Protein AF-E9FJ46-F1 (afdb_monomer)

Foldseek 3Di:
DVVCVVQQDQDPVPCPLLSQLVSVCVSVVHDSVVSVVVLVCQLPVDVLSVLVSVVVSCVSSCLVPPPPDPPVSVVVSVVVVVVSVVSNVVVVCPPVNVVVVVVVVVVVVVVVVVVD

Secondary structure (DSSP, 8-state):
-HHHHHH----SSS-TTTTHHHHHHHHHT--HHHHHHHHHHHHHH-HHHHHHHHHHHHHHTTTTSSS---HHHHHHHHHHHHHHHHHHHHHHHHHHHHHHHHHHHHHHHHHHHTT-

Nearest PDB structures (foldseek):
  2uw1-assembly1_B  TM=4.990E-01  e=6.582E+00  Hedera helix

pLDDT: mean 77.07, std 9.22, range [54.0, 90.56]

Sequence (116 aa):
MREFLAGFQIDTEHKELSGVCAGLGNYFNIQANIVRLVTVLLFLSSTEIGIITVTLYAYLAGWLGNEPLGDGAKKARNQVILLLAVCLILVSLGTEGLTAIYESGKVFGQWLVGLV

Structure (mmCIF, N/CA/C/O backbone):
data_AF-E9FJ46-F1
#
_entry.id   AF-E9FJ46-F1
#
loop_
_atom_site.group_PDB
_atom_site.id
_atom_site.type_symbol
_atom_site.label_atom_id
_atom_site.label_alt_id
_atom_site.label_comp_id
_atom_site.label_asym_id
_atom_site.label_entity_id
_atom_site.label_seq_id
_atom_site.pdbx_PDB_ins_code
_atom_site.Cartn_x
_atom_site.Cartn_y
_atom_site.Cartn_z
_atom_site.occupancy
_atom_site.B_iso_or_equiv
_atom_site.auth_seq_id
_atom_site.auth_comp_id
_atom_site.auth_asym_id
_atom_site.auth_atom_id
_atom_site.pdbx_PDB_model_num
ATOM 1 N N . MET A 1 1 ? 1.259 14.167 11.802 1.00 58.84 1 MET A N 1
ATOM 2 C CA . MET A 1 1 ? 1.087 12.693 11.870 1.00 58.84 1 MET A CA 1
ATOM 3 C C . MET A 1 1 ? 0.779 12.191 13.286 1.00 58.84 1 MET A C 1
ATOM 5 O O . MET A 1 1 ? -0.089 11.343 13.412 1.00 58.84 1 MET A O 1
ATOM 9 N N . ARG A 1 2 ? 1.420 12.708 14.353 1.00 58.41 2 ARG A N 1
ATOM 10 C CA . ARG A 1 2 ? 1.158 12.256 15.739 1.00 58.41 2 ARG A CA 1
ATOM 11 C C . ARG A 1 2 ? -0.268 12.523 16.245 1.00 58.41 2 ARG A C 1
ATOM 13 O O . ARG A 1 2 ? -0.823 11.653 16.896 1.00 58.41 2 ARG A O 1
ATOM 20 N N . GLU A 1 3 ? -0.868 13.665 15.911 1.00 71.56 3 GLU A N 1
ATOM 21 C CA . GLU A 1 3 ? -2.248 13.992 16.324 1.00 71.56 3 GLU A CA 1
ATOM 22 C C . GLU A 1 3 ? -3.297 13.087 15.668 1.00 71.56 3 GLU A C 1
ATOM 24 O O . GLU A 1 3 ? -4.233 12.645 16.325 1.00 71.56 3 GLU A O 1
ATOM 29 N N . PHE A 1 4 ? -3.096 12.744 14.393 1.00 71.19 4 PHE A N 1
ATOM 30 C CA . PHE A 1 4 ? -3.944 11.782 13.690 1.00 71.19 4 PHE A CA 1
ATOM 31 C C . PHE A 1 4 ? -3.885 10.406 14.363 1.00 71.19 4 PHE A C 1
ATOM 33 O O . PHE A 1 4 ? -4.917 9.847 14.702 1.00 71.19 4 PHE A O 1
ATOM 40 N N . LEU A 1 5 ? -2.680 9.895 14.635 1.00 67.62 5 LEU A N 1
ATOM 41 C CA . LEU A 1 5 ? -2.508 8.594 15.290 1.00 67.62 5 LEU A CA 1
ATOM 42 C C . LEU A 1 5 ? -3.012 8.573 16.741 1.00 67.62 5 LEU A C 1
ATOM 44 O O . LEU A 1 5 ? -3.368 7.510 17.231 1.00 67.62 5 LEU A O 1
ATOM 48 N N . ALA A 1 6 ? -3.048 9.722 17.423 1.00 69.62 6 ALA A N 1
ATOM 49 C CA . ALA A 1 6 ? -3.576 9.828 18.782 1.00 69.62 6 ALA A CA 1
ATOM 50 C C . ALA A 1 6 ? -5.114 9.796 18.832 1.00 69.62 6 ALA A C 1
ATOM 52 O O . ALA A 1 6 ? -5.677 9.293 19.799 1.00 69.62 6 ALA A O 1
ATOM 53 N N . GLY A 1 7 ? -5.789 10.330 17.807 1.00 66.31 7 GLY A N 1
ATOM 54 C CA . GLY A 1 7 ? -7.254 10.331 17.707 1.00 66.31 7 GLY A CA 1
ATOM 55 C C . GLY A 1 7 ? -7.840 9.179 16.884 1.00 66.31 7 GLY A C 1
ATOM 56 O O . GLY A 1 7 ? -9.044 8.945 16.934 1.00 66.31 7 GLY A O 1
ATOM 57 N N . PHE A 1 8 ? -7.014 8.465 16.116 1.00 75.62 8 PHE A N 1
ATOM 58 C CA . PHE A 1 8 ? -7.448 7.354 15.277 1.00 75.62 8 PHE A CA 1
ATOM 59 C C . PHE A 1 8 ? -7.652 6.083 16.111 1.00 75.62 8 PHE A C 1
ATOM 61 O O . PH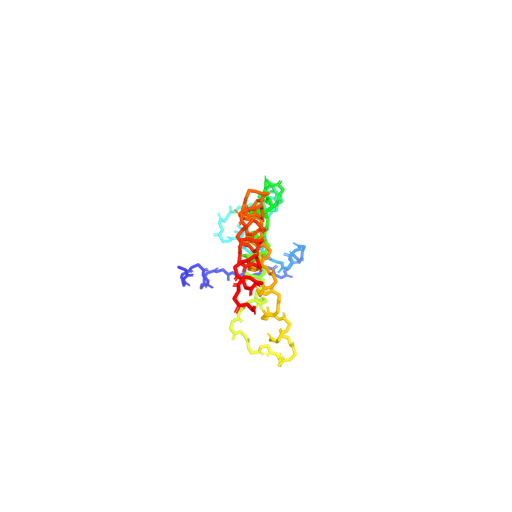E A 1 8 ? -6.709 5.530 16.675 1.00 75.62 8 PHE A O 1
ATOM 68 N N . GLN A 1 9 ? -8.893 5.608 16.167 1.00 71.44 9 GLN A N 1
ATOM 69 C CA . GLN A 1 9 ? -9.276 4.351 16.806 1.00 71.44 9 GLN A CA 1
ATOM 70 C C . GLN A 1 9 ? -9.746 3.386 15.715 1.00 71.44 9 GLN A C 1
ATOM 72 O O . GLN A 1 9 ? -10.597 3.739 14.898 1.00 71.44 9 GLN A O 1
ATOM 77 N N . ILE A 1 10 ? -9.183 2.178 15.684 1.00 67.50 10 ILE A N 1
ATOM 78 C CA . ILE A 1 10 ? -9.617 1.132 14.756 1.00 67.50 10 ILE A CA 1
ATOM 79 C C . ILE A 1 10 ? -10.931 0.560 15.293 1.00 67.50 10 ILE A C 1
ATOM 81 O O . ILE A 1 10 ? -10.970 0.066 16.419 1.00 67.50 10 ILE A O 1
ATOM 85 N N . ASP A 1 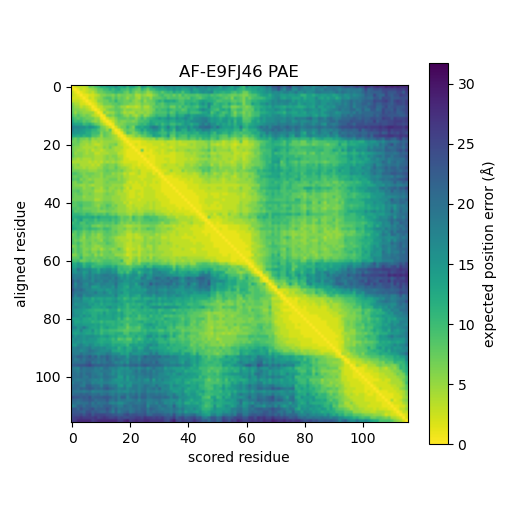11 ? -12.004 0.639 14.511 1.00 68.25 11 ASP A N 1
ATOM 86 C CA . ASP A 1 11 ? -13.320 0.172 14.947 1.00 68.25 11 ASP A CA 1
ATOM 87 C C . ASP A 1 11 ? -13.416 -1.350 14.767 1.00 68.25 11 ASP A C 1
ATOM 89 O O . ASP A 1 11 ? -13.515 -1.870 13.653 1.00 68.25 11 ASP A O 1
ATOM 93 N N . THR A 1 12 ? -13.324 -2.082 15.875 1.00 65.62 12 THR A N 1
ATOM 94 C CA . THR A 1 12 ? -13.332 -3.549 15.899 1.00 65.62 12 THR A CA 1
ATOM 95 C C . THR A 1 12 ? -14.731 -4.160 15.935 1.00 65.62 12 THR A C 1
ATOM 97 O O . THR A 1 12 ? -14.830 -5.383 15.813 1.00 65.62 12 THR A O 1
ATOM 100 N N . GLU A 1 13 ? -15.790 -3.354 16.058 1.00 61.00 13 GLU A N 1
ATOM 101 C CA . GLU A 1 13 ? -17.187 -3.809 16.050 1.00 61.00 13 GLU A CA 1
ATOM 102 C C . GLU A 1 13 ? -17.629 -4.117 14.609 1.00 61.00 13 GLU A C 1
ATOM 104 O O . GLU A 1 13 ? -18.266 -5.136 14.339 1.00 61.00 13 GLU A O 1
ATOM 109 N N . HIS A 1 14 ? -17.188 -3.305 13.640 1.00 60.69 14 HIS A N 1
ATOM 110 C CA . HIS A 1 14 ? -17.457 -3.500 12.212 1.00 60.69 14 HIS A CA 1
ATOM 111 C C . HIS A 1 14 ? -16.213 -4.002 11.445 1.00 60.69 14 HIS A C 1
ATOM 113 O O . HIS A 1 14 ? -15.639 -3.301 10.610 1.00 60.69 14 HIS A O 1
ATOM 119 N N . LYS A 1 15 ? -15.810 -5.262 11.696 1.00 60.94 15 LYS A N 1
ATOM 120 C CA . LYS A 1 15 ? -14.558 -5.904 11.205 1.00 60.94 15 LYS A CA 1
ATOM 121 C C . LYS A 1 15 ? -14.398 -6.102 9.696 1.00 60.94 15 LYS A C 1
ATOM 123 O O . LYS A 1 15 ? -13.393 -6.662 9.252 1.00 60.94 15 LYS A O 1
ATOM 128 N N . GLU A 1 16 ? -15.346 -5.675 8.885 1.00 59.41 16 GLU A N 1
ATOM 129 C CA . GLU A 1 16 ? -15.220 -5.768 7.437 1.00 59.41 16 GLU A CA 1
ATOM 130 C C . GLU A 1 16 ? -14.084 -4.840 6.971 1.00 59.41 16 GLU A C 1
ATOM 132 O O . GLU A 1 16 ? -14.235 -3.615 6.954 1.00 59.41 16 GLU A O 1
ATOM 137 N N . LEU A 1 17 ? -12.939 -5.450 6.631 1.00 58.84 17 LEU A N 1
ATOM 138 C CA . LEU A 1 17 ? -11.643 -4.806 6.388 1.00 58.84 17 LEU A CA 1
ATOM 139 C C . LEU A 1 17 ? -11.022 -4.235 7.678 1.00 58.84 17 LEU A C 1
ATOM 141 O O . LEU A 1 17 ? -10.897 -3.016 7.831 1.00 58.84 17 LEU A O 1
ATOM 145 N N . SER A 1 18 ? -10.608 -5.126 8.591 1.00 64.06 18 SER A N 1
ATOM 146 C CA . SER A 1 18 ? -9.738 -4.870 9.761 1.00 64.06 18 SER A CA 1
ATOM 147 C C . SER A 1 18 ? -10.145 -3.705 10.683 1.00 64.06 18 SER A C 1
ATOM 149 O O . SER A 1 18 ? -9.346 -3.299 11.520 1.00 64.06 18 SER A O 1
ATOM 151 N N . GLY A 1 19 ? -11.348 -3.144 10.526 1.00 71.06 19 GLY A N 1
ATOM 152 C CA . GLY A 1 19 ? -11.817 -1.959 11.246 1.00 71.06 19 GLY A CA 1
ATOM 153 C C . GLY A 1 19 ? -11.221 -0.617 10.796 1.00 71.06 19 GLY A C 1
ATOM 154 O O . GLY A 1 19 ? -11.595 0.429 11.323 1.00 71.06 19 GLY A O 1
ATOM 155 N N . VAL A 1 20 ? -10.321 -0.601 9.804 1.00 82.19 20 VAL A N 1
ATOM 156 C CA . VAL A 1 20 ? -9.608 0.620 9.370 1.00 82.19 20 VAL A CA 1
ATOM 157 C C . VAL A 1 20 ? -10.542 1.594 8.651 1.00 82.19 20 VAL A C 1
ATOM 159 O O . VAL A 1 20 ? -10.523 2.789 8.933 1.00 82.19 20 VAL A O 1
ATOM 162 N N . CYS A 1 21 ? -11.392 1.101 7.743 1.00 82.00 21 CYS A N 1
ATOM 163 C CA . CYS A 1 21 ? -12.338 1.957 7.016 1.00 82.00 21 CYS A CA 1
ATOM 164 C C . CYS A 1 21 ? -13.413 2.548 7.942 1.00 82.00 21 CYS A C 1
ATOM 166 O O . CYS A 1 21 ? -13.823 3.689 7.744 1.00 82.00 21 CYS A O 1
ATOM 168 N N . ALA A 1 22 ? -13.848 1.789 8.952 1.00 79.00 22 ALA A N 1
ATOM 169 C CA . ALA A 1 22 ? -14.795 2.256 9.961 1.00 79.00 22 ALA A CA 1
ATOM 170 C C . ALA A 1 22 ? -14.139 3.261 10.928 1.00 79.00 22 ALA A C 1
ATOM 172 O O . ALA A 1 22 ? -14.711 4.319 11.176 1.00 79.00 22 ALA A O 1
ATOM 173 N N . GLY A 1 23 ? -12.890 3.020 11.349 1.00 80.31 23 GLY A N 1
ATOM 174 C CA . GLY A 1 23 ? -12.099 3.979 12.129 1.00 80.31 23 GLY A CA 1
ATOM 175 C C . GLY A 1 23 ? -11.850 5.304 11.397 1.00 80.31 23 GLY A C 1
ATOM 176 O O . GLY A 1 23 ? -11.995 6.377 11.980 1.00 80.31 23 GLY A O 1
ATOM 177 N N . LEU A 1 24 ? -11.553 5.251 10.091 1.00 82.50 24 LEU A N 1
ATOM 178 C CA . LEU A 1 24 ? -11.434 6.445 9.244 1.00 82.50 24 LEU A CA 1
ATOM 179 C C . LEU A 1 24 ? -12.778 7.178 9.120 1.00 82.50 24 LEU A C 1
ATOM 181 O O . LEU A 1 24 ? -12.817 8.402 9.217 1.00 82.50 24 LEU A O 1
ATOM 185 N N . GLY A 1 25 ? -13.878 6.440 8.944 1.00 81.75 25 GLY A N 1
ATOM 186 C CA . GLY A 1 25 ? -15.227 7.004 8.914 1.00 81.75 25 GLY A CA 1
ATOM 187 C C . GLY A 1 25 ? -15.579 7.748 10.203 1.00 81.75 25 GLY A C 1
ATOM 188 O O . GLY A 1 25 ? -15.990 8.904 10.144 1.00 81.75 25 GLY A O 1
ATOM 189 N N . ASN A 1 26 ? -15.325 7.147 11.367 1.00 82.56 26 ASN A N 1
ATOM 190 C CA . ASN A 1 26 ? -15.576 7.782 12.663 1.00 82.56 26 ASN A CA 1
ATOM 191 C C . ASN A 1 26 ? -14.690 9.016 12.892 1.00 82.56 26 ASN A C 1
ATOM 193 O O . ASN A 1 26 ? -15.191 10.038 13.357 1.00 82.56 26 ASN A O 1
ATOM 197 N N . TYR A 1 27 ? -13.404 8.961 12.521 1.00 82.44 27 TYR A N 1
ATOM 198 C CA . TYR A 1 27 ? -12.482 10.093 12.679 1.00 82.44 27 TYR A CA 1
ATOM 199 C C . TYR A 1 27 ? -12.883 11.307 11.827 1.00 82.44 27 TYR A C 1
ATOM 201 O O . TYR A 1 27 ? -12.847 12.439 12.302 1.00 82.44 27 TYR A O 1
ATOM 209 N N . PHE A 1 28 ? -13.288 11.078 10.575 1.00 84.25 28 PHE A N 1
ATOM 210 C CA . PHE A 1 28 ? -13.692 12.147 9.657 1.00 84.25 28 PHE A CA 1
ATOM 211 C C . PHE A 1 28 ? -15.195 12.475 9.703 1.00 84.25 28 PHE A C 1
ATOM 213 O O . PHE A 1 28 ? -15.630 13.379 8.994 1.00 84.25 28 PHE A O 1
ATOM 220 N N . ASN A 1 29 ? -15.983 11.773 10.527 1.00 85.50 29 ASN A N 1
ATOM 221 C CA . ASN A 1 29 ? -17.449 11.853 10.560 1.00 85.50 29 ASN A CA 1
ATOM 222 C C . ASN A 1 29 ? -18.107 11.540 9.190 1.00 85.50 29 ASN A C 1
ATOM 224 O O . ASN A 1 29 ? -19.053 12.194 8.759 1.00 85.50 29 ASN A O 1
ATOM 228 N N . ILE A 1 30 ? -17.582 10.539 8.475 1.00 87.06 30 ILE A N 1
ATOM 229 C CA . ILE A 1 30 ? -18.045 10.085 7.153 1.00 87.06 30 ILE A CA 1
ATOM 230 C C . ILE A 1 30 ? -18.541 8.637 7.255 1.00 87.06 30 ILE A C 1
ATOM 232 O O . ILE A 1 30 ? -18.004 7.824 8.003 1.00 87.06 30 ILE A O 1
ATOM 236 N N . GLN A 1 31 ? -19.547 8.271 6.457 1.00 85.44 31 GLN A N 1
ATOM 237 C CA . GLN A 1 31 ? -20.036 6.891 6.385 1.00 85.44 31 GLN A CA 1
ATOM 238 C C . GLN A 1 31 ? -18.935 5.922 5.913 1.00 85.44 31 GLN A C 1
ATOM 240 O O . GLN A 1 31 ? -18.314 6.135 4.868 1.00 85.44 31 GLN A O 1
ATOM 245 N N . ALA A 1 32 ? -18.749 4.804 6.623 1.00 83.19 32 ALA A N 1
ATOM 246 C CA . ALA A 1 32 ? -17.720 3.804 6.313 1.00 83.19 32 ALA A CA 1
ATOM 247 C C . ALA A 1 32 ? -17.819 3.243 4.879 1.00 83.19 32 ALA A C 1
ATOM 249 O O . ALA A 1 32 ? -16.799 2.958 4.250 1.00 83.19 32 ALA A O 1
ATOM 250 N N . ASN A 1 33 ? -19.032 3.147 4.321 1.00 84.94 33 ASN A N 1
ATOM 251 C CA . ASN A 1 33 ? -19.247 2.712 2.937 1.00 84.94 33 ASN A CA 1
ATOM 252 C C . ASN A 1 33 ? -18.591 3.651 1.914 1.00 84.94 33 ASN A C 1
ATOM 254 O O . ASN A 1 33 ? -18.046 3.179 0.918 1.00 84.94 33 ASN A O 1
ATOM 258 N N . ILE A 1 34 ? -18.593 4.962 2.172 1.00 86.19 34 ILE A N 1
ATOM 259 C CA . ILE A 1 34 ? -17.945 5.953 1.303 1.00 86.19 34 ILE A CA 1
ATOM 260 C C . ILE A 1 34 ? -16.428 5.783 1.380 1.00 86.19 34 ILE A C 1
ATOM 262 O O . ILE A 1 34 ? -15.760 5.739 0.351 1.00 86.19 34 ILE A O 1
ATOM 266 N N . VAL A 1 35 ? -15.885 5.603 2.588 1.00 87.06 35 VAL A N 1
ATOM 267 C CA . VAL A 1 35 ? -14.447 5.365 2.793 1.00 87.06 35 VAL A CA 1
ATOM 268 C C . VAL A 1 35 ? -13.992 4.105 2.057 1.00 87.06 35 VAL A C 1
ATOM 270 O O . VAL A 1 35 ? -12.951 4.119 1.399 1.00 87.06 35 VAL A O 1
ATOM 273 N N . ARG A 1 36 ? -14.787 3.028 2.093 1.00 86.31 36 ARG A N 1
ATOM 274 C CA . ARG A 1 36 ? -14.509 1.804 1.326 1.00 86.31 36 ARG A CA 1
ATOM 275 C C . ARG A 1 36 ? -14.527 2.051 -0.173 1.00 86.31 36 ARG A C 1
ATOM 277 O O . ARG A 1 36 ? -13.597 1.631 -0.853 1.00 86.31 36 ARG A O 1
ATOM 284 N N . LEU A 1 37 ? -15.546 2.747 -0.677 1.00 88.44 37 LEU A N 1
ATOM 285 C CA . LEU A 1 37 ? -15.664 3.045 -2.102 1.00 88.44 37 LEU A CA 1
ATOM 286 C C . LEU A 1 37 ? -14.460 3.853 -2.598 1.00 88.44 37 LEU A C 1
ATOM 288 O O . LEU A 1 37 ? -13.853 3.487 -3.598 1.00 88.44 37 LEU A O 1
ATOM 292 N N . VAL A 1 38 ? -14.061 4.894 -1.862 1.00 88.56 38 VAL A N 1
ATOM 293 C CA . VAL A 1 38 ? -12.867 5.695 -2.171 1.00 88.56 38 VAL A CA 1
ATOM 294 C C . VAL A 1 38 ? -11.600 4.841 -2.120 1.00 88.56 38 VAL A C 1
ATOM 296 O O . VAL A 1 38 ? -10.777 4.926 -3.024 1.00 88.56 38 VAL A O 1
ATOM 299 N N . THR A 1 39 ? -11.457 3.976 -1.111 1.00 86.25 39 THR A N 1
ATOM 300 C CA . THR A 1 39 ? -10.302 3.065 -0.996 1.00 86.25 39 THR A CA 1
ATOM 301 C C . THR A 1 39 ? -10.194 2.140 -2.212 1.00 86.25 39 THR A C 1
ATOM 303 O O . THR A 1 39 ? -9.113 1.985 -2.775 1.00 86.25 39 THR A O 1
ATOM 306 N N . VAL A 1 40 ? -11.313 1.561 -2.655 1.00 86.81 40 VAL A N 1
ATOM 307 C CA . VAL A 1 40 ? -11.361 0.682 -3.834 1.00 86.81 40 VAL A CA 1
ATOM 308 C C . VAL A 1 40 ? -11.095 1.462 -5.123 1.00 86.81 40 VAL A C 1
ATOM 310 O O . VAL A 1 40 ? -10.352 0.988 -5.978 1.00 86.81 40 VAL A O 1
ATOM 313 N N . LEU A 1 41 ? -11.649 2.669 -5.258 1.00 87.81 41 LEU A N 1
ATOM 314 C CA . LEU A 1 41 ? -11.399 3.533 -6.413 1.00 87.81 41 LEU A CA 1
ATOM 315 C C . LEU A 1 41 ? -9.922 3.931 -6.518 1.00 87.81 41 LEU A C 1
ATOM 317 O O . LEU A 1 41 ? -9.345 3.833 -7.597 1.00 87.81 41 LEU A O 1
ATOM 321 N N . LEU A 1 42 ? -9.287 4.316 -5.405 1.00 85.56 42 LEU A N 1
ATOM 322 C CA . LEU A 1 42 ? -7.852 4.619 -5.363 1.00 85.56 42 LEU A CA 1
ATOM 323 C C . LEU A 1 42 ? -7.010 3.391 -5.709 1.00 85.56 42 LEU A C 1
ATOM 325 O O . LEU A 1 42 ? -6.047 3.500 -6.465 1.00 85.56 42 LEU A O 1
ATOM 329 N N . PHE A 1 43 ? -7.407 2.218 -5.215 1.00 85.00 43 PHE A N 1
ATOM 330 C CA . PHE A 1 43 ? -6.732 0.967 -5.532 1.00 85.00 43 PHE A CA 1
ATOM 331 C C . PHE A 1 43 ? -6.788 0.614 -7.025 1.00 85.00 43 PHE A C 1
ATOM 333 O O . PHE A 1 43 ? -5.796 0.153 -7.582 1.00 85.00 43 PHE A O 1
ATOM 340 N N . LEU A 1 44 ? -7.925 0.856 -7.680 1.00 85.06 44 LEU A N 1
ATOM 341 C CA . LEU A 1 44 ? -8.127 0.542 -9.097 1.00 85.06 44 LEU A CA 1
ATOM 342 C C . LEU A 1 44 ? -7.601 1.618 -10.055 1.00 85.06 44 LEU A C 1
ATOM 344 O O . LEU A 1 44 ? -7.464 1.347 -11.244 1.00 85.06 44 LEU A O 1
ATOM 348 N N . SER A 1 45 ? -7.310 2.826 -9.567 1.00 85.69 45 SER A N 1
ATOM 349 C CA . SER A 1 45 ? -6.897 3.945 -10.419 1.00 85.69 45 SER A CA 1
ATOM 350 C C . SER A 1 45 ? -5.551 3.698 -11.100 1.00 85.69 45 SER A C 1
ATOM 352 O O . SER A 1 45 ? -5.370 4.051 -12.264 1.00 85.69 45 SER A O 1
ATOM 354 N N . SER A 1 46 ? -4.572 3.153 -10.380 1.00 82.62 46 SER A N 1
ATOM 355 C CA . SER A 1 46 ? -3.222 2.906 -10.901 1.00 82.62 46 SER A CA 1
ATOM 356 C C . SER A 1 46 ? -2.492 1.905 -10.018 1.00 82.62 46 SER A C 1
ATOM 358 O O . SER A 1 46 ? -2.703 1.881 -8.807 1.00 82.62 46 SER A O 1
ATOM 360 N N . THR A 1 47 ? -1.574 1.134 -10.600 1.00 79.69 47 THR A N 1
ATOM 361 C CA . THR A 1 47 ? -0.763 0.158 -9.858 1.00 79.69 47 THR A CA 1
ATOM 362 C C . THR A 1 47 ? 0.061 0.827 -8.750 1.00 79.69 47 THR A C 1
ATOM 364 O O . THR A 1 47 ? 0.091 0.324 -7.630 1.00 79.69 47 THR A O 1
ATOM 367 N N . GLU A 1 48 ? 0.662 1.995 -9.009 1.00 80.62 48 GLU A N 1
ATOM 368 C CA . GLU A 1 48 ? 1.400 2.764 -7.992 1.00 80.62 48 GLU A CA 1
ATOM 369 C C . GLU A 1 48 ? 0.508 3.202 -6.827 1.00 80.62 48 GLU A C 1
ATOM 371 O O . GLU A 1 48 ? 0.829 2.963 -5.661 1.00 80.62 48 GLU A O 1
ATOM 376 N N . ILE A 1 49 ? -0.646 3.800 -7.139 1.00 83.00 49 ILE A N 1
ATOM 377 C CA . ILE A 1 49 ? -1.595 4.282 -6.130 1.00 83.00 49 ILE A CA 1
ATOM 378 C C . ILE A 1 49 ? -2.174 3.104 -5.339 1.00 83.00 49 ILE A C 1
ATOM 380 O O . ILE A 1 49 ? -2.320 3.202 -4.119 1.00 83.00 49 ILE A O 1
ATOM 384 N N . GLY A 1 50 ? -2.430 1.965 -5.983 1.00 85.44 50 GLY A N 1
ATOM 385 C CA . GLY A 1 50 ? -2.888 0.749 -5.319 1.00 85.44 50 GLY A CA 1
ATOM 386 C C . GLY A 1 50 ? -1.878 0.205 -4.315 1.00 85.44 50 GLY A C 1
ATOM 387 O O . GLY A 1 50 ? -2.252 -0.084 -3.176 1.00 85.44 50 GLY A O 1
ATOM 388 N N . ILE A 1 51 ? -0.593 0.150 -4.679 1.00 83.56 51 ILE A N 1
ATOM 389 C CA . ILE A 1 51 ? 0.473 -0.290 -3.769 1.00 83.56 51 ILE A CA 1
ATOM 390 C C . ILE A 1 51 ? 0.578 0.640 -2.549 1.00 83.56 51 ILE A C 1
ATOM 392 O O . ILE A 1 51 ? 0.666 0.170 -1.408 1.00 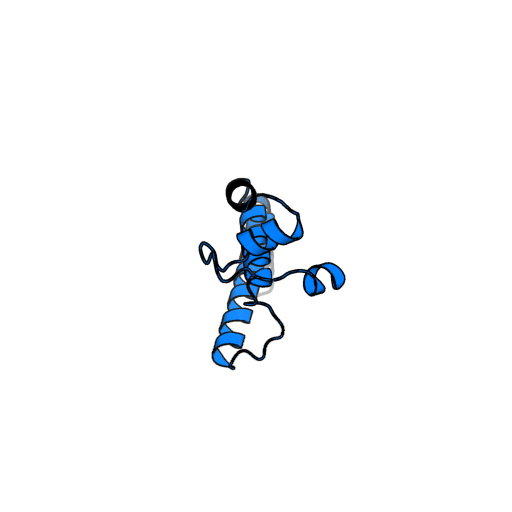83.56 51 ILE A O 1
ATOM 396 N N . ILE A 1 52 ? 0.517 1.957 -2.764 1.00 84.75 52 ILE A N 1
ATOM 397 C CA . ILE A 1 52 ? 0.548 2.951 -1.681 1.00 84.75 52 ILE A CA 1
ATOM 398 C C . ILE A 1 52 ? -0.678 2.798 -0.776 1.00 84.75 52 ILE A C 1
ATOM 400 O O . ILE A 1 52 ? -0.543 2.779 0.447 1.00 84.75 52 ILE A O 1
ATOM 404 N N . THR A 1 53 ? -1.862 2.634 -1.368 1.00 85.81 53 THR A N 1
ATOM 405 C CA . THR A 1 53 ? -3.130 2.489 -0.641 1.00 85.81 53 THR A CA 1
ATOM 406 C C . THR A 1 53 ? -3.105 1.258 0.265 1.00 85.81 53 THR A C 1
ATOM 408 O O . THR A 1 53 ? -3.418 1.367 1.449 1.00 85.81 53 THR A O 1
ATOM 411 N N . VAL A 1 54 ? -2.655 0.104 -0.242 1.00 82.88 54 VAL A N 1
ATOM 412 C CA . VAL A 1 54 ? -2.522 -1.133 0.549 1.0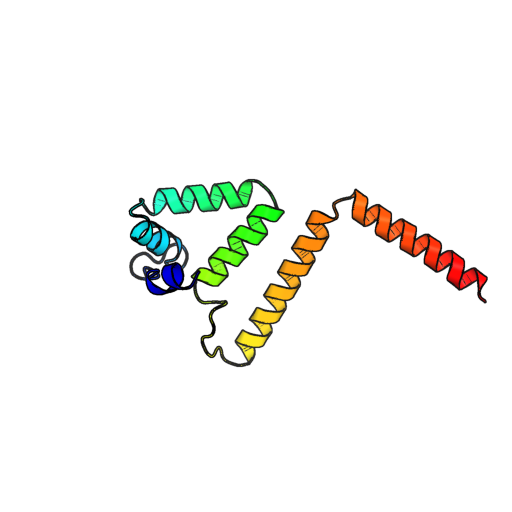0 82.88 54 VAL A CA 1
ATOM 413 C C . VAL A 1 54 ? -1.490 -0.979 1.666 1.00 82.88 54 VAL A C 1
ATOM 415 O O . VAL A 1 54 ? -1.728 -1.416 2.791 1.00 82.88 54 VAL A O 1
ATOM 418 N N . THR A 1 55 ? -0.363 -0.324 1.388 1.00 82.38 55 THR A N 1
ATOM 419 C CA . THR A 1 55 ? 0.691 -0.092 2.386 1.00 82.38 55 THR A CA 1
ATOM 420 C C . THR A 1 55 ? 0.201 0.809 3.519 1.00 82.38 55 THR A C 1
ATOM 422 O O . THR A 1 55 ? 0.389 0.489 4.694 1.00 82.38 55 THR A O 1
ATOM 425 N N . LEU A 1 56 ? -0.463 1.918 3.181 1.00 83.00 56 LEU A N 1
ATOM 426 C CA . LEU A 1 56 ? -1.046 2.842 4.152 1.00 83.00 56 LEU A CA 1
ATOM 427 C C . LEU A 1 56 ? -2.124 2.149 4.987 1.00 83.00 56 LEU A C 1
ATOM 429 O O . LEU A 1 56 ? -2.157 2.283 6.207 1.00 83.00 56 LEU A O 1
ATOM 433 N N . TYR A 1 57 ? -2.969 1.358 4.338 1.00 82.31 57 TYR A N 1
ATOM 434 C CA . TYR A 1 57 ? -3.998 0.580 5.000 1.00 82.31 57 TYR A CA 1
ATOM 435 C C . TYR A 1 57 ? -3.403 -0.436 5.993 1.00 82.31 57 TYR A C 1
ATOM 437 O O . TYR A 1 57 ? -3.842 -0.509 7.141 1.00 82.31 57 TYR A O 1
ATOM 445 N N . ALA A 1 58 ? -2.353 -1.164 5.601 1.00 80.81 58 ALA A N 1
ATOM 446 C CA . ALA A 1 58 ? -1.638 -2.090 6.481 1.00 80.81 58 ALA A CA 1
ATOM 447 C C . ALA A 1 58 ? -0.950 -1.373 7.659 1.00 80.81 58 ALA A C 1
ATOM 449 O O . ALA A 1 58 ? -0.900 -1.908 8.767 1.00 80.81 58 ALA A O 1
ATOM 450 N N . TYR A 1 59 ? -0.451 -0.151 7.446 1.00 78.69 59 TYR A N 1
ATOM 451 C CA . TYR A 1 59 ? 0.079 0.695 8.517 1.00 78.69 59 TYR A CA 1
ATOM 452 C C . TYR A 1 59 ? -1.001 1.044 9.547 1.00 78.69 59 TYR A C 1
ATOM 454 O O . TYR A 1 59 ? -0.787 0.856 10.744 1.00 78.69 59 TYR A O 1
ATOM 462 N N . LEU A 1 60 ? -2.173 1.492 9.086 1.00 75.94 60 LEU A N 1
ATOM 463 C CA . LEU A 1 60 ? -3.300 1.862 9.948 1.00 75.94 60 LEU A CA 1
ATOM 464 C C . LEU A 1 60 ? -3.923 0.668 10.677 1.00 75.94 60 LEU A C 1
ATOM 466 O O . LEU A 1 60 ? -4.396 0.826 11.796 1.00 75.94 60 LEU A O 1
ATOM 470 N N . ALA A 1 61 ? -3.890 -0.523 10.078 1.00 73.56 61 ALA A N 1
ATOM 471 C CA . ALA A 1 61 ? -4.343 -1.765 10.704 1.00 73.56 61 ALA A CA 1
ATOM 472 C C . ALA A 1 61 ? -3.441 -2.244 11.862 1.00 73.56 61 ALA A C 1
ATOM 474 O O . ALA A 1 61 ? -3.717 -3.282 12.454 1.00 73.56 61 ALA A O 1
ATOM 475 N N . GLY A 1 62 ? -2.341 -1.543 12.158 1.00 69.44 62 GLY A N 1
ATOM 476 C CA . GLY A 1 62 ? -1.391 -1.919 13.209 1.00 69.44 62 GLY A CA 1
ATOM 477 C C . GLY A 1 62 ? -0.304 -2.896 12.753 1.00 69.44 62 GLY A C 1
ATOM 478 O O . GLY A 1 62 ? 0.720 -3.017 13.417 1.00 69.44 62 GLY A O 1
ATOM 479 N N . TRP A 1 63 ? -0.407 -3.500 11.561 1.00 66.38 63 TRP A N 1
ATOM 480 C CA . TRP A 1 63 ? 0.616 -4.431 11.048 1.00 66.38 63 TRP A CA 1
ATOM 481 C C . TRP A 1 63 ? 2.017 -3.797 10.995 1.00 66.38 63 TRP A C 1
ATOM 483 O O . TRP A 1 63 ? 3.034 -4.451 11.254 1.00 66.38 63 TRP A O 1
ATOM 493 N N . LEU A 1 64 ? 2.087 -2.505 10.663 1.00 57.25 64 LEU A N 1
ATOM 494 C CA . LEU A 1 64 ? 3.334 -1.736 10.628 1.00 57.25 64 LEU A CA 1
ATOM 495 C C . LEU A 1 64 ? 3.626 -0.933 11.907 1.00 57.25 64 LEU A C 1
ATOM 497 O O . LEU A 1 64 ? 4.613 -0.198 11.944 1.00 57.25 64 LEU A O 1
ATOM 501 N N . GLY A 1 65 ? 2.801 -1.079 12.945 1.00 61.06 65 GLY A N 1
ATOM 502 C CA . GLY A 1 65 ? 2.970 -0.412 14.230 1.00 61.06 65 GLY A CA 1
ATOM 503 C C . GLY A 1 65 ? 4.245 -0.838 14.966 1.00 61.06 65 GLY A C 1
ATOM 504 O O . GLY A 1 65 ? 4.858 -1.868 14.678 1.00 61.06 65 GLY A O 1
ATOM 505 N N . ASN A 1 66 ? 4.662 -0.037 15.949 1.00 55.16 66 ASN A N 1
ATOM 506 C CA . ASN A 1 66 ? 5.805 -0.339 16.828 1.00 55.16 66 ASN A CA 1
ATOM 507 C C . ASN A 1 66 ? 5.459 -1.335 17.948 1.00 55.16 66 ASN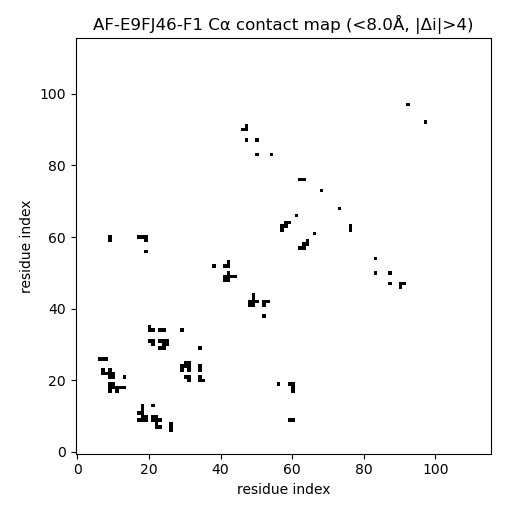 A C 1
ATOM 509 O O . ASN A 1 66 ? 6.197 -1.455 18.925 1.00 55.16 66 ASN A O 1
ATOM 513 N N . GLU A 1 67 ? 4.337 -2.036 17.819 1.00 62.00 67 GLU A N 1
ATOM 514 C CA . GLU A 1 67 ? 3.971 -3.124 18.711 1.00 62.00 67 GLU A CA 1
ATOM 515 C C . GLU A 1 67 ? 5.071 -4.199 18.644 1.00 62.00 67 GLU A C 1
ATOM 517 O O . GLU A 1 67 ? 5.581 -4.480 17.549 1.00 62.00 67 GLU A O 1
ATOM 522 N N . PRO A 1 68 ? 5.485 -4.790 19.778 1.00 55.22 68 PRO A N 1
ATOM 523 C CA . PRO A 1 68 ? 6.476 -5.856 19.795 1.00 55.22 68 PRO A CA 1
ATOM 524 C C . PRO A 1 68 ? 5.870 -7.122 19.172 1.00 55.22 68 PRO A C 1
ATOM 526 O O . PRO A 1 68 ? 5.388 -8.021 19.854 1.00 55.22 68 PRO A O 1
ATOM 529 N N . LEU A 1 69 ? 5.866 -7.174 17.842 1.00 62.38 69 LEU A N 1
ATOM 530 C CA . LEU A 1 69 ? 5.564 -8.366 17.065 1.00 62.38 69 LEU A CA 1
ATOM 531 C C . LEU A 1 69 ? 6.623 -9.427 17.375 1.00 62.38 69 LEU A C 1
ATOM 533 O O . LEU A 1 69 ? 7.816 -9.119 17.407 1.00 62.38 69 LEU A O 1
ATOM 537 N N . GLY A 1 70 ? 6.200 -10.680 17.558 1.00 67.06 70 GLY A N 1
ATOM 538 C CA . GLY A 1 70 ? 7.132 -11.797 17.724 1.00 67.06 70 GLY A CA 1
ATOM 539 C C . GLY A 1 70 ? 8.130 -11.883 16.561 1.00 67.06 70 GLY A C 1
ATOM 540 O O . GLY A 1 70 ? 7.812 -11.507 15.427 1.00 67.06 70 GLY A O 1
ATOM 541 N N . ASP A 1 71 ? 9.334 -12.396 16.822 1.00 71.19 71 ASP A N 1
ATOM 542 C CA . ASP A 1 71 ? 10.471 -12.354 15.886 1.00 71.19 71 ASP A CA 1
ATOM 543 C C . ASP A 1 71 ? 10.151 -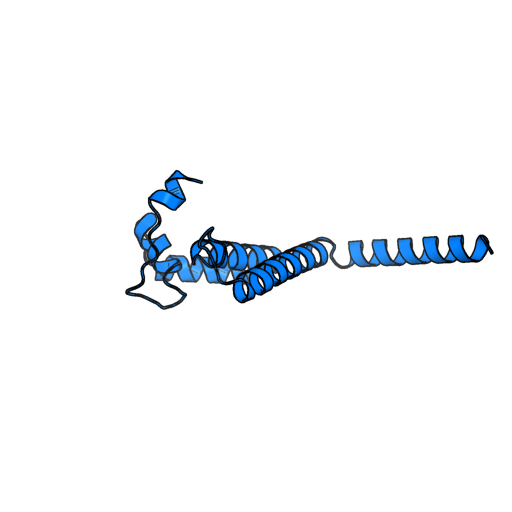12.890 14.476 1.00 71.19 71 ASP A C 1
ATOM 545 O O . ASP A 1 71 ? 10.632 -12.356 13.470 1.00 71.19 71 ASP A O 1
ATOM 549 N N . GLY A 1 72 ? 9.268 -13.891 14.373 1.00 68.19 72 GLY A N 1
ATOM 550 C CA . GLY A 1 72 ? 8.785 -14.419 13.092 1.00 68.19 72 GLY A CA 1
ATOM 551 C C . GLY A 1 72 ? 7.945 -13.420 12.283 1.00 68.19 72 GLY A C 1
ATOM 552 O O . GLY A 1 72 ? 8.166 -13.249 11.082 1.00 68.19 72 GLY A O 1
ATOM 553 N N . ALA A 1 73 ? 7.028 -12.701 12.935 1.00 68.56 73 ALA A N 1
ATOM 554 C CA . ALA A 1 73 ? 6.171 -11.701 12.294 1.00 68.56 73 ALA A CA 1
ATOM 555 C C . ALA A 1 73 ? 6.963 -10.448 11.884 1.00 68.56 73 ALA A C 1
ATOM 557 O O . ALA A 1 73 ? 6.709 -9.867 10.828 1.00 68.56 73 ALA A O 1
ATOM 558 N N . LYS A 1 74 ? 7.994 -10.077 12.655 1.00 68.12 74 LYS A N 1
ATOM 559 C CA . LYS A 1 74 ? 8.904 -8.974 12.314 1.00 68.12 74 LYS A CA 1
ATOM 560 C C . LYS A 1 74 ? 9.678 -9.240 11.017 1.00 68.12 74 LYS A C 1
ATOM 562 O O . LYS A 1 74 ? 9.795 -8.346 10.175 1.00 68.12 74 LYS A O 1
ATOM 567 N N . LYS A 1 75 ? 10.179 -10.469 10.826 1.00 75.81 75 LYS A N 1
ATOM 568 C CA . LYS A 1 75 ? 10.875 -10.879 9.594 1.00 75.81 75 LYS A CA 1
ATOM 569 C C . LYS A 1 75 ? 9.938 -10.847 8.385 1.00 75.81 75 LYS A C 1
ATOM 571 O O . LYS A 1 75 ? 10.305 -10.279 7.357 1.00 75.81 75 LYS A O 1
ATOM 576 N N . ALA A 1 76 ? 8.730 -11.397 8.527 1.00 75.81 76 ALA A N 1
ATOM 577 C CA . ALA A 1 76 ? 7.710 -11.371 7.479 1.00 75.81 76 ALA A CA 1
ATOM 578 C C . ALA A 1 76 ? 7.327 -9.932 7.095 1.00 75.81 76 ALA A C 1
ATOM 580 O O . ALA A 1 76 ? 7.309 -9.593 5.915 1.00 75.81 76 ALA A O 1
ATOM 581 N N . ARG A 1 77 ? 7.133 -9.047 8.082 1.00 75.12 77 ARG A N 1
ATOM 582 C CA . ARG A 1 77 ? 6.855 -7.623 7.857 1.00 75.12 77 ARG A CA 1
ATOM 583 C C . ARG A 1 77 ? 7.947 -6.941 7.039 1.00 75.12 77 ARG A C 1
ATOM 585 O O . ARG A 1 77 ? 7.641 -6.282 6.054 1.00 75.12 77 ARG A O 1
ATOM 592 N N . ASN A 1 78 ? 9.212 -7.102 7.423 1.00 75.00 78 ASN A N 1
ATOM 593 C CA . ASN A 1 78 ? 10.313 -6.451 6.713 1.00 75.00 78 ASN A CA 1
ATOM 594 C C . ASN A 1 78 ? 10.471 -6.976 5.278 1.00 75.00 78 ASN A C 1
ATOM 596 O O . ASN A 1 78 ? 10.761 -6.203 4.372 1.00 75.00 78 ASN A O 1
ATOM 600 N N . GLN A 1 79 ? 10.238 -8.275 5.061 1.00 79.50 79 GLN A N 1
ATOM 601 C CA . GLN A 1 79 ? 10.221 -8.859 3.719 1.00 79.50 79 GLN A CA 1
ATOM 602 C C . GLN A 1 79 ? 9.100 -8.271 2.859 1.00 79.50 79 GLN A C 1
ATOM 604 O O . GLN A 1 79 ? 9.359 -7.917 1.716 1.00 79.50 79 GLN A O 1
ATOM 609 N N . VAL A 1 80 ? 7.896 -8.101 3.412 1.00 80.56 80 VAL A N 1
ATOM 610 C CA . VAL A 1 80 ? 6.761 -7.483 2.707 1.00 80.56 80 VAL A CA 1
ATOM 611 C C . VAL A 1 80 ? 7.050 -6.022 2.349 1.00 80.56 80 VAL A C 1
ATOM 613 O O . VAL A 1 80 ? 6.796 -5.627 1.216 1.00 80.56 80 VAL A O 1
ATOM 616 N N . ILE A 1 81 ? 7.639 -5.236 3.261 1.00 81.25 81 ILE A N 1
ATOM 617 C CA . ILE A 1 81 ? 8.047 -3.847 2.973 1.00 81.25 81 ILE A CA 1
ATOM 618 C C . ILE A 1 81 ? 9.078 -3.804 1.838 1.00 81.25 81 ILE A C 1
ATOM 620 O O . ILE A 1 81 ? 8.942 -2.997 0.922 1.00 81.25 81 ILE A O 1
ATOM 624 N N . LEU A 1 82 ? 10.091 -4.678 1.878 1.00 83.31 82 LEU A N 1
ATOM 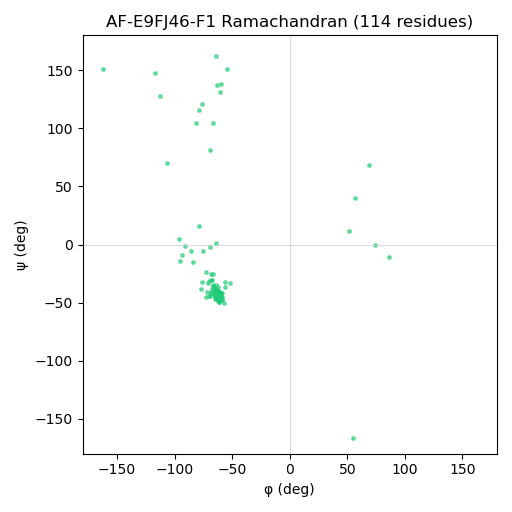625 C CA . LEU A 1 82 ? 11.102 -4.776 0.821 1.00 83.31 82 LEU A CA 1
ATOM 626 C C . LEU A 1 82 ? 10.476 -5.134 -0.529 1.00 83.31 82 LEU A C 1
ATOM 628 O O . LEU A 1 82 ? 10.791 -4.501 -1.531 1.00 83.31 82 LEU A O 1
ATOM 632 N N . LEU A 1 83 ? 9.568 -6.110 -0.551 1.00 83.81 83 LEU A N 1
ATOM 633 C CA . LEU A 1 83 ? 8.865 -6.530 -1.763 1.00 83.81 83 LEU A CA 1
ATOM 634 C C . LEU A 1 83 ? 8.008 -5.394 -2.339 1.00 83.81 83 LEU A C 1
ATOM 636 O O . LEU A 1 83 ? 8.085 -5.126 -3.533 1.00 83.81 83 LEU A O 1
ATOM 640 N N . LEU A 1 84 ? 7.258 -4.681 -1.492 1.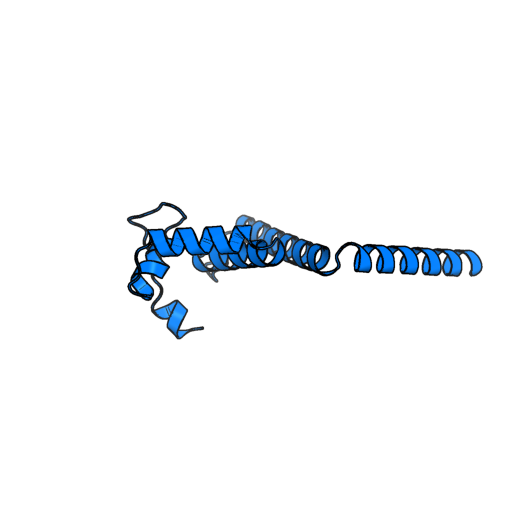00 81.31 84 LEU A N 1
ATOM 641 C CA . LEU A 1 84 ? 6.455 -3.519 -1.893 1.00 81.31 84 LEU A CA 1
ATOM 642 C C . LEU A 1 84 ? 7.323 -2.388 -2.453 1.00 81.31 84 LEU A C 1
ATOM 644 O O . LEU A 1 84 ? 6.983 -1.817 -3.487 1.00 81.31 84 LEU A O 1
ATOM 648 N N . ALA A 1 85 ? 8.455 -2.091 -1.811 1.00 80.94 85 ALA A N 1
ATOM 649 C CA . ALA A 1 85 ? 9.397 -1.082 -2.286 1.00 80.94 85 ALA A CA 1
ATOM 650 C C . ALA A 1 85 ? 9.990 -1.458 -3.653 1.00 80.94 85 ALA A C 1
ATOM 652 O O . ALA A 1 85 ? 10.043 -0.622 -4.551 1.00 80.94 85 ALA A O 1
ATOM 653 N N . VAL A 1 86 ? 10.374 -2.724 -3.844 1.00 85.19 86 VAL A N 1
ATOM 654 C CA . VAL A 1 86 ? 10.875 -3.224 -5.133 1.00 85.19 86 VAL A CA 1
ATOM 655 C C . VAL A 1 86 ? 9.791 -3.163 -6.210 1.00 85.19 86 VAL A C 1
ATOM 657 O O . VAL A 1 86 ? 10.063 -2.694 -7.311 1.00 85.19 86 VAL A O 1
ATOM 660 N N . CYS A 1 87 ? 8.556 -3.571 -5.906 1.00 80.44 87 CYS A N 1
ATOM 661 C CA . CYS A 1 87 ? 7.434 -3.464 -6.839 1.00 80.44 87 CYS A CA 1
ATOM 662 C C . CYS A 1 87 ? 7.147 -2.011 -7.240 1.00 80.44 87 CYS A C 1
ATOM 664 O O . CYS A 1 87 ? 6.922 -1.759 -8.419 1.00 80.44 87 CYS A O 1
ATOM 666 N N . LEU A 1 88 ? 7.198 -1.058 -6.302 1.00 80.06 88 LEU A N 1
ATOM 667 C CA . LEU A 1 88 ? 7.044 0.367 -6.616 1.00 80.06 88 LEU A CA 1
ATOM 668 C C . LEU A 1 88 ? 8.127 0.849 -7.575 1.00 80.06 88 LEU A C 1
ATOM 670 O O . LEU A 1 88 ? 7.807 1.459 -8.587 1.00 80.06 88 LEU A O 1
ATOM 674 N N . ILE A 1 89 ? 9.392 0.524 -7.295 1.00 81.19 89 ILE A N 1
ATOM 675 C CA . ILE A 1 89 ? 10.511 0.891 -8.168 1.00 81.19 89 ILE A CA 1
ATOM 676 C C . ILE A 1 89 ? 10.305 0.301 -9.569 1.00 81.19 89 ILE A C 1
ATOM 678 O O . ILE A 1 89 ? 10.426 1.017 -10.557 1.00 81.19 89 ILE A O 1
ATOM 682 N N . LEU A 1 90 ? 9.938 -0.978 -9.670 1.00 79.00 90 LEU A N 1
ATOM 683 C CA . LEU A 1 90 ? 9.703 -1.640 -10.956 1.00 79.00 90 LEU A CA 1
ATOM 684 C C . LEU A 1 90 ? 8.564 -0.999 -11.754 1.00 79.00 90 LEU A C 1
ATOM 686 O O . LEU A 1 90 ? 8.701 -0.818 -12.961 1.00 79.00 90 LEU A O 1
ATOM 690 N N . VAL A 1 91 ? 7.458 -0.645 -11.097 1.00 74.62 91 VAL A N 1
ATOM 691 C CA . VAL A 1 91 ? 6.326 0.012 -11.763 1.00 74.62 91 VAL A CA 1
ATOM 692 C C . VAL A 1 91 ? 6.702 1.430 -12.202 1.00 74.62 91 VAL A C 1
ATOM 694 O O . VAL A 1 91 ? 6.409 1.796 -13.336 1.00 74.62 91 VAL A O 1
ATOM 697 N N . SER A 1 92 ? 7.420 2.193 -11.371 1.00 77.06 92 SER A N 1
ATOM 698 C CA . SER A 1 92 ? 7.862 3.553 -11.708 1.00 77.06 92 SER A CA 1
ATOM 699 C C . SER A 1 92 ? 8.913 3.607 -12.820 1.00 77.06 92 SER A C 1
ATOM 701 O O . SER A 1 92 ? 9.013 4.621 -13.504 1.00 77.06 92 SER A O 1
ATOM 703 N N . LEU A 1 93 ? 9.700 2.545 -13.027 1.00 80.19 93 LEU A N 1
ATOM 704 C CA . LEU A 1 93 ? 10.624 2.483 -14.163 1.00 80.19 93 LEU A CA 1
ATOM 705 C C . LEU A 1 93 ? 9.908 2.266 -15.504 1.00 80.19 93 LEU A C 1
ATOM 707 O O . LEU A 1 93 ? 10.462 2.628 -16.541 1.00 80.19 93 LEU A O 1
ATOM 711 N N . GLY A 1 94 ? 8.698 1.702 -15.510 1.00 73.88 94 GLY A N 1
ATOM 712 C CA . GLY A 1 94 ? 7.969 1.393 -16.740 1.00 73.88 94 GLY A CA 1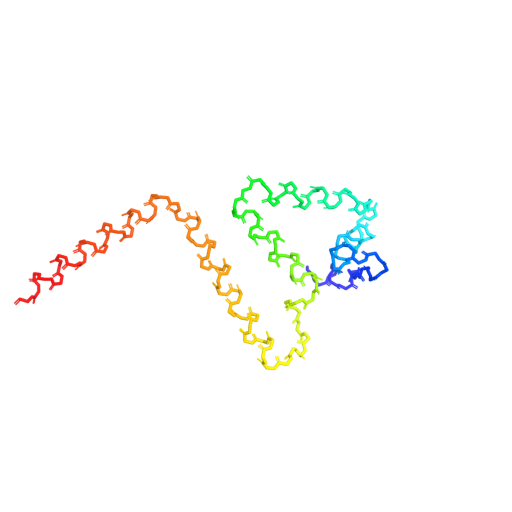
ATOM 713 C C . GLY A 1 94 ? 8.764 0.512 -17.718 1.00 73.88 94 GLY A C 1
ATOM 714 O O . GLY A 1 94 ? 9.800 -0.074 -17.392 1.00 73.88 94 GLY A O 1
ATOM 715 N N . THR A 1 95 ? 8.293 0.411 -18.962 1.00 69.81 95 THR A N 1
ATOM 716 C CA . THR A 1 95 ? 9.022 -0.306 -20.025 1.00 69.81 95 THR A CA 1
ATOM 717 C C . THR A 1 95 ? 10.309 0.412 -20.422 1.00 69.81 95 THR A C 1
ATOM 719 O O . THR A 1 95 ? 11.287 -0.232 -20.784 1.00 69.81 95 THR A O 1
ATOM 722 N N . GLU A 1 96 ? 10.319 1.738 -20.304 1.00 75.81 96 GLU A N 1
ATOM 723 C CA . GLU A 1 96 ? 11.397 2.623 -20.750 1.00 75.81 96 GLU A CA 1
ATOM 724 C C . GLU A 1 96 ? 12.631 2.520 -19.844 1.00 75.81 96 GLU A C 1
ATOM 726 O O . GLU A 1 96 ? 13.758 2.337 -20.314 1.00 75.81 96 GLU A O 1
ATOM 731 N N . GLY A 1 97 ? 12.421 2.536 -18.527 1.00 71.94 97 GLY A N 1
ATOM 732 C CA . GLY A 1 97 ? 13.471 2.318 -17.539 1.00 71.94 97 GLY A CA 1
ATOM 733 C C . GLY A 1 97 ? 14.013 0.892 -17.584 1.00 71.94 97 GLY A C 1
ATOM 734 O O . GLY A 1 97 ? 15.221 0.696 -17.453 1.00 71.94 97 GLY A O 1
ATOM 735 N N . LEU A 1 98 ? 13.163 -0.106 -17.847 1.00 72.25 98 LEU A N 1
ATOM 736 C CA . LEU A 1 98 ? 13.618 -1.488 -18.001 1.00 72.25 98 LEU A CA 1
ATOM 737 C C . LEU A 1 98 ? 14.503 -1.656 -19.246 1.00 72.25 98 LEU A C 1
ATOM 739 O O . LEU A 1 98 ? 15.553 -2.296 -19.168 1.00 72.25 98 LEU A O 1
ATOM 743 N N . THR A 1 99 ? 14.137 -1.024 -20.368 1.00 77.00 99 THR A N 1
ATOM 744 C CA . THR A 1 99 ? 14.986 -0.994 -21.568 1.00 77.00 99 THR A CA 1
ATOM 745 C C . THR A 1 99 ? 16.293 -0.241 -21.337 1.00 77.00 99 THR A C 1
ATOM 747 O O . THR A 1 99 ? 17.339 -0.706 -21.781 1.00 77.00 99 THR A O 1
ATOM 750 N N . ALA A 1 100 ? 16.280 0.862 -20.582 1.00 79.81 100 ALA A N 1
ATOM 751 C CA . ALA A 1 100 ? 17.491 1.612 -20.254 1.00 79.81 100 ALA A CA 1
ATOM 752 C C . ALA A 1 100 ? 18.452 0.803 -19.369 1.00 79.81 100 ALA A C 1
ATOM 754 O O . ALA A 1 100 ? 19.660 0.804 -19.611 1.00 79.81 100 ALA A O 1
ATOM 755 N N . ILE A 1 101 ? 17.935 0.063 -18.382 1.00 79.31 101 ILE A N 1
ATOM 756 C CA . ILE A 1 101 ? 18.741 -0.855 -17.564 1.00 79.31 101 ILE A CA 1
ATOM 757 C C . ILE A 1 101 ? 19.322 -1.974 -18.428 1.00 79.31 101 ILE A C 1
ATOM 759 O O . ILE A 1 101 ? 20.505 -2.291 -18.301 1.00 79.31 101 ILE A O 1
ATOM 763 N N . TYR A 1 102 ? 18.513 -2.562 -19.309 1.00 83.25 102 TYR A N 1
ATOM 764 C CA . TYR A 1 102 ? 18.951 -3.646 -20.184 1.00 83.25 102 TYR A CA 1
ATOM 765 C C . TYR A 1 102 ? 20.070 -3.202 -21.137 1.00 83.25 102 TYR A C 1
ATOM 767 O O . TYR A 1 102 ? 21.104 -3.865 -21.224 1.00 83.25 102 TYR A O 1
ATOM 775 N N . GLU A 1 103 ? 19.910 -2.049 -21.790 1.00 87.19 103 GLU A N 1
ATOM 776 C CA . GLU A 1 103 ? 20.933 -1.485 -22.676 1.00 87.19 103 GLU A CA 1
ATOM 777 C C . GLU A 1 103 ? 22.204 -1.104 -21.905 1.00 87.19 103 GLU A C 1
ATOM 779 O O . GLU A 1 103 ? 23.311 -1.433 -22.332 1.00 87.19 103 GLU A O 1
ATOM 784 N N . SER A 1 104 ? 22.067 -0.513 -20.714 1.00 82.94 104 SER A N 1
ATOM 785 C CA . SER A 1 104 ? 23.215 -0.212 -19.844 1.00 82.94 104 SER A CA 1
ATOM 786 C C . SER A 1 104 ? 23.974 -1.484 -19.447 1.00 82.94 104 SER A C 1
ATOM 788 O O . SER A 1 104 ? 25.205 -1.514 -19.477 1.00 82.94 104 SER A O 1
ATOM 790 N N . GLY A 1 105 ? 23.251 -2.563 -19.131 1.00 88.00 105 GLY A N 1
ATOM 791 C CA . GLY A 1 105 ? 23.828 -3.869 -18.815 1.00 88.00 105 GLY A CA 1
ATOM 792 C C . GLY A 1 105 ? 24.546 -4.509 -20.004 1.00 88.00 105 GLY A C 1
ATOM 793 O O . GLY A 1 105 ? 25.625 -5.078 -19.839 1.00 88.00 105 GLY A O 1
ATOM 794 N N . LYS A 1 106 ? 24.001 -4.371 -21.216 1.00 86.56 106 LYS A N 1
ATOM 795 C CA . LYS A 1 106 ? 24.627 -4.852 -22.455 1.00 86.56 106 LYS A CA 1
ATOM 796 C C . LYS A 1 106 ? 25.929 -4.108 -22.764 1.00 86.56 106 LYS A C 1
ATOM 798 O O . LYS A 1 106 ? 26.931 -4.750 -23.078 1.00 86.56 106 LYS A O 1
ATOM 803 N N . VAL A 1 107 ? 25.932 -2.780 -22.634 1.00 89.12 107 VAL A N 1
ATOM 804 C CA . VAL A 1 107 ? 27.130 -1.939 -22.809 1.00 89.12 107 VAL A CA 1
ATOM 805 C C . VAL A 1 107 ? 28.200 -2.293 -21.776 1.00 89.12 107 VAL A C 1
ATOM 807 O O . VAL A 1 107 ? 29.366 -2.464 -22.126 1.00 89.12 107 VAL A O 1
ATOM 810 N N . PHE A 1 108 ? 27.806 -2.484 -20.517 1.00 89.25 108 PHE A N 1
ATOM 811 C CA . PHE A 1 108 ? 28.716 -2.912 -19.458 1.00 89.25 108 PHE A CA 1
ATOM 812 C C . PHE A 1 108 ? 29.301 -4.310 -19.714 1.00 89.25 108 PHE A C 1
ATOM 814 O O . PHE A 1 108 ? 30.502 -4.519 -19.555 1.00 89.25 108 PHE A O 1
ATOM 821 N N . GLY A 1 109 ? 28.480 -5.257 -20.175 1.00 86.94 109 GLY A N 1
ATOM 822 C CA . GLY A 1 109 ? 28.936 -6.597 -20.550 1.00 86.94 109 GLY A CA 1
ATOM 823 C C . GLY A 1 109 ? 29.931 -6.584 -21.715 1.00 86.94 109 GLY A C 1
ATOM 824 O O . GLY A 1 109 ? 30.944 -7.274 -21.661 1.00 86.94 109 GLY A O 1
ATOM 825 N N . GLN A 1 110 ? 29.689 -5.761 -22.740 1.00 85.88 110 GLN A N 1
ATOM 826 C CA . GLN A 1 110 ? 30.627 -5.568 -23.854 1.00 85.88 110 GLN A CA 1
ATOM 827 C C . GLN A 1 110 ? 31.960 -4.969 -23.386 1.00 85.88 110 GLN A C 1
ATOM 829 O O . GLN A 1 110 ? 33.018 -5.419 -23.820 1.00 85.88 110 GLN A O 1
ATOM 834 N N . TRP A 1 111 ? 31.917 -3.996 -22.473 1.00 90.56 111 TRP A N 1
ATOM 835 C CA . TRP A 1 111 ? 33.114 -3.401 -21.880 1.00 90.56 111 TRP A CA 1
ATOM 836 C C . TRP A 1 111 ? 33.924 -4.413 -21.055 1.00 90.56 111 TRP A C 1
ATOM 838 O O . TRP A 1 111 ? 35.142 -4.466 -21.193 1.00 90.56 111 TRP A O 1
ATOM 848 N N . LEU A 1 112 ? 33.262 -5.261 -20.259 1.00 84.44 112 LEU A N 1
ATOM 849 C CA . LEU A 1 112 ? 33.923 -6.313 -19.477 1.00 84.44 112 LEU A CA 1
ATOM 850 C C . LEU A 1 112 ? 34.620 -7.357 -20.352 1.00 84.44 112 LEU A C 1
ATOM 852 O O . LEU A 1 112 ? 35.724 -7.783 -20.030 1.00 84.44 112 LEU A O 1
ATOM 856 N N . VAL A 1 113 ? 33.987 -7.767 -21.454 1.00 85.38 113 VAL A N 1
ATOM 857 C CA . VAL A 1 113 ? 34.582 -8.730 -22.394 1.00 85.38 113 VAL A CA 1
ATOM 858 C C . VAL A 1 113 ? 35.754 -8.112 -23.161 1.00 85.38 113 VAL A C 1
ATOM 860 O O . VAL A 1 113 ? 36.699 -8.821 -23.469 1.00 85.38 113 VAL A O 1
ATOM 863 N N . GLY A 1 114 ? 35.732 -6.803 -23.429 1.00 79.00 114 GLY A N 1
ATOM 864 C CA . GLY A 1 114 ? 36.868 -6.086 -24.022 1.00 79.00 114 GLY A CA 1
ATOM 865 C C . GLY A 1 114 ? 38.030 -5.811 -23.058 1.00 79.00 114 GLY A C 1
ATOM 866 O O . GLY A 1 114 ? 39.052 -5.281 -23.488 1.00 79.00 114 GLY A O 1
ATOM 867 N N . LEU A 1 115 ? 37.871 -6.127 -21.768 1.00 70.44 115 LEU A N 1
ATOM 868 C CA . LEU A 1 115 ? 38.903 -5.985 -20.737 1.00 70.44 115 LEU A CA 1
ATOM 869 C C . LEU A 1 115 ? 39.719 -7.279 -20.521 1.00 70.44 115 LEU A C 1
ATOM 871 O O . LEU A 1 115 ? 40.696 -7.242 -19.770 1.00 70.44 115 LEU A O 1
ATOM 875 N N . VAL A 1 116 ? 39.303 -8.400 -21.132 1.00 54.00 116 VAL A N 1
ATOM 876 C CA . VAL A 1 116 ? 39.998 -9.704 -21.137 1.00 54.00 116 VAL A CA 1
ATOM 877 C C . VAL A 1 116 ? 40.769 -9.892 -22.439 1.00 54.00 116 VAL A C 1
ATOM 879 O O . VAL A 1 116 ? 41.862 -10.496 -22.370 1.00 54.00 116 VAL A O 1
#

Mean predicted aligned error: 10.92 Å

Solvent-accessible surface area (backbone atoms only — not comparable to full-atom values): 6501 Å² total; per-residue (Å²): 112,69,68,57,64,72,67,57,53,67,31,73,89,57,51,78,67,73,1,41,38,42,15,52,11,65,68,70,75,44,62,37,68,58,45,44,50,51,52,53,51,46,38,70,71,36,74,66,50,20,53,52,49,53,51,52,50,40,39,69,59,47,78,66,45,92,66,89,58,57,74,71,57,47,55,54,50,54,51,49,53,51,51,52,53,50,51,47,52,55,60,75,36,45,74,65,42,51,50,50,52,51,53,52,50,51,54,50,52,53,52,55,62,74,73,110

Radius of gyration: 20.34 Å; Cα contacts (8 Å, |Δi|>4): 72; chains: 1; bounding box: 60×28×44 Å